Protein AF-A0A944MYH0-F1 (afdb_monomer_lite)

Sequence (54 aa):
MTVLLILIAAALSLICGYIVYGRWLATKLFALDPSFVVPSIEFRDDHDFVPTPV

Structure (mmCIF, N/CA/C/O backbone):
data_AF-A0A944MYH0-F1
#
_entry.id   AF-A0A944MYH0-F1
#
loop_
_atom_site.group_PDB
_atom_site.id
_atom_site.type_symbol
_atom_site.label_atom_id
_atom_site.label_alt_id
_atom_site.label_comp_id
_atom_site.label_asym_id
_atom_site.label_entity_id
_atom_site.label_seq_id
_atom_site.pdbx_PDB_ins_code
_atom_site.Cartn_x
_atom_site.Cartn_y
_atom_site.Cartn_z
_atom_site.occupancy
_atom_site.B_iso_or_equiv
_atom_site.auth_seq_id
_atom_site.auth_comp_id
_atom_site.auth_asym_id
_atom_site.auth_atom_id
_atom_site.pdbx_PDB_model_num
ATOM 1 N N . MET A 1 1 ? -21.731 -2.239 26.899 1.00 65.94 1 MET A N 1
ATOM 2 C CA . MET A 1 1 ? -22.484 -2.332 25.626 1.00 65.94 1 MET A CA 1
ATOM 3 C C . MET A 1 1 ? -22.108 -1.241 24.619 1.00 65.94 1 MET A C 1
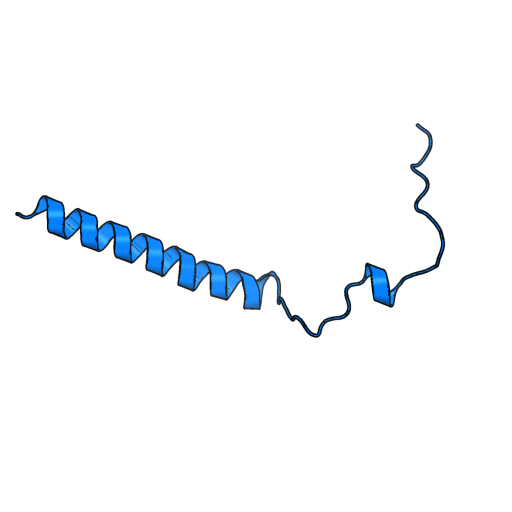ATOM 5 O O . MET A 1 1 ? -22.172 -1.495 23.430 1.00 65.94 1 MET A O 1
ATOM 9 N N . THR A 1 2 ? -21.655 -0.061 25.051 1.00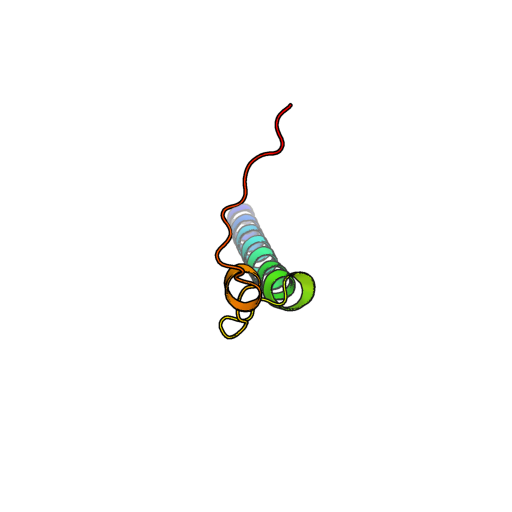 89.00 2 THR A N 1
ATOM 10 C CA . THR A 1 2 ? -21.244 1.049 24.165 1.00 89.00 2 THR A CA 1
ATOM 11 C C . THR A 1 2 ? -19.861 0.868 23.525 1.00 89.00 2 THR A C 1
ATOM 13 O O . THR A 1 2 ? -19.699 1.130 22.340 1.00 89.00 2 THR A O 1
ATOM 16 N N . VAL A 1 3 ? -18.873 0.354 24.269 1.00 95.62 3 VAL A N 1
ATOM 17 C CA . VAL A 1 3 ? -17.489 0.180 23.774 1.00 95.62 3 VAL A CA 1
ATOM 18 C C . VAL A 1 3 ? -17.401 -0.784 22.585 1.00 95.62 3 VAL A C 1
ATOM 20 O O . VAL A 1 3 ? -16.713 -0.492 21.614 1.00 95.62 3 VAL A O 1
ATOM 23 N N . LEU A 1 4 ? -18.131 -1.905 22.623 1.00 96.44 4 LEU A N 1
ATOM 24 C CA . LEU A 1 4 ? -18.126 -2.889 21.534 1.00 96.44 4 LEU A CA 1
ATOM 25 C C . LEU A 1 4 ? -18.645 -2.286 20.219 1.00 96.44 4 LEU A C 1
ATOM 27 O O . LEU A 1 4 ? -18.062 -2.520 19.167 1.00 96.44 4 LEU A O 1
ATOM 31 N N . LEU A 1 5 ? -19.700 -1.467 20.282 1.00 96.69 5 LEU A N 1
ATOM 32 C CA . LEU A 1 5 ? -20.245 -0.783 19.107 1.00 96.69 5 LEU A CA 1
ATOM 33 C C . LEU A 1 5 ? -19.245 0.216 18.516 1.00 96.69 5 LEU A C 1
ATOM 35 O O . LEU A 1 5 ? -19.079 0.265 17.300 1.00 96.69 5 LEU A O 1
ATOM 39 N N . ILE A 1 6 ? -18.545 0.968 19.370 1.00 96.94 6 ILE A N 1
ATOM 40 C CA . ILE A 1 6 ? -17.504 1.910 18.937 1.00 96.94 6 ILE A CA 1
ATOM 41 C C . ILE A 1 6 ? -16.349 1.160 18.263 1.00 96.94 6 ILE A C 1
ATOM 43 O O . ILE A 1 6 ? -15.883 1.589 17.211 1.00 96.94 6 ILE A O 1
ATOM 47 N N . LEU A 1 7 ? -15.919 0.022 18.818 1.00 97.56 7 LEU A N 1
ATOM 48 C CA . LEU A 1 7 ? -14.863 -0.804 18.223 1.00 97.56 7 LEU A CA 1
ATOM 49 C C . LEU A 1 7 ? -15.254 -1.335 16.844 1.00 97.56 7 LEU A C 1
ATOM 51 O O . LEU A 1 7 ? -14.457 -1.257 15.913 1.00 97.56 7 LEU A O 1
ATOM 55 N N . ILE A 1 8 ? -16.484 -1.832 16.697 1.00 98.00 8 ILE A N 1
ATOM 56 C CA . ILE A 1 8 ? -16.984 -2.320 15.407 1.00 98.00 8 ILE A CA 1
ATOM 57 C C . ILE A 1 8 ? -17.038 -1.171 14.394 1.00 98.00 8 ILE A C 1
ATOM 59 O O . ILE A 1 8 ? -16.548 -1.317 13.276 1.00 98.00 8 ILE A O 1
ATOM 63 N N . ALA A 1 9 ? -17.571 -0.012 14.785 1.00 97.75 9 ALA A N 1
ATOM 64 C CA . ALA A 1 9 ? -17.629 1.158 13.914 1.00 97.75 9 ALA A CA 1
ATOM 65 C C . ALA A 1 9 ? -16.229 1.635 13.490 1.00 97.75 9 ALA A C 1
ATOM 67 O O . ALA A 1 9 ? -16.010 1.936 12.315 1.00 97.75 9 ALA A O 1
ATOM 68 N N . ALA A 1 10 ? -15.265 1.659 14.414 1.00 97.81 10 ALA A N 1
ATOM 69 C CA . ALA A 1 10 ? -13.881 2.017 14.121 1.00 97.81 10 ALA A CA 1
ATOM 70 C C . ALA A 1 10 ? -13.223 1.018 13.156 1.00 97.81 10 ALA A C 1
ATOM 72 O O . ALA A 1 10 ? -12.619 1.433 12.167 1.00 97.81 10 ALA A O 1
ATOM 73 N N . ALA A 1 11 ? -13.391 -0.287 13.391 1.00 98.12 11 ALA A N 1
ATOM 74 C CA . ALA A 1 11 ? -12.859 -1.330 12.516 1.00 98.12 11 ALA A CA 1
ATOM 75 C C . ALA A 1 11 ? -13.420 -1.211 11.092 1.00 98.12 11 ALA A C 1
ATOM 77 O O . ALA A 1 11 ? -12.659 -1.194 10.125 1.00 98.12 11 ALA A O 1
ATOM 78 N N . LEU A 1 12 ? -14.739 -1.042 10.959 1.00 98.44 12 LEU A N 1
ATOM 79 C CA . LEU A 1 12 ? -15.386 -0.841 9.661 1.00 98.44 12 LEU A CA 1
ATOM 80 C C . LEU A 1 12 ? -14.910 0.441 8.973 1.00 98.44 12 LEU A C 1
ATOM 82 O O . LEU A 1 12 ? -14.668 0.432 7.770 1.00 98.44 12 LEU A O 1
ATOM 86 N N . SER A 1 13 ? -14.722 1.526 9.726 1.00 97.94 13 SER A N 1
ATOM 87 C CA . SER A 1 13 ? -14.238 2.798 9.178 1.00 97.94 13 SER A CA 1
ATOM 88 C C . SER A 1 13 ? -12.821 2.673 8.620 1.00 97.94 13 SER A C 1
ATOM 90 O O . SER A 1 13 ? -12.547 3.166 7.527 1.00 97.94 13 SER A O 1
ATOM 92 N N . LEU A 1 14 ? -11.932 1.968 9.328 1.00 98.00 14 LEU A N 1
ATOM 93 C CA . LEU A 1 14 ? -10.569 1.699 8.864 1.00 98.00 14 LEU A CA 1
ATOM 94 C C . LEU A 1 14 ? -10.555 0.805 7.621 1.00 98.00 14 LEU A C 1
ATOM 96 O O . LEU A 1 14 ? -9.823 1.093 6.677 1.00 98.00 14 LEU A O 1
ATOM 100 N N . ILE A 1 15 ? -11.393 -0.235 7.586 1.00 98.19 15 ILE A N 1
ATOM 101 C CA . ILE A 1 15 ? -11.526 -1.116 6.417 1.00 98.19 15 ILE A CA 1
ATOM 102 C C . ILE A 1 15 ? -12.036 -0.324 5.208 1.00 98.19 15 ILE A C 1
ATOM 104 O O . ILE A 1 15 ? -11.446 -0.398 4.130 1.00 98.19 15 ILE A O 1
ATOM 108 N N . CYS A 1 16 ? -13.087 0.480 5.382 1.00 98.12 16 CYS A N 1
ATOM 109 C CA . CYS A 1 16 ? -13.606 1.347 4.327 1.00 98.12 16 CYS A CA 1
ATOM 110 C C . CYS A 1 16 ? -12.541 2.330 3.836 1.00 98.12 16 CYS A C 1
ATOM 112 O O . CYS A 1 16 ? -12.343 2.452 2.629 1.00 98.12 16 CYS A O 1
ATOM 114 N N . GLY A 1 17 ? -11.819 2.984 4.750 1.00 97.62 17 GLY A N 1
ATOM 115 C CA . GLY A 1 17 ? -10.720 3.882 4.403 1.00 97.62 17 GLY A CA 1
ATOM 116 C C . GLY A 1 17 ? -9.639 3.178 3.585 1.00 97.62 17 GLY A C 1
ATOM 117 O O . GLY A 1 17 ? -9.257 3.673 2.527 1.00 97.62 17 GLY A O 1
ATOM 118 N N . TYR A 1 18 ? -9.209 1.991 4.017 1.00 96.81 18 TYR A N 1
ATOM 119 C CA . TYR A 1 18 ? -8.203 1.193 3.319 1.00 96.81 18 TYR A CA 1
ATOM 120 C C . TYR A 1 18 ? -8.649 0.797 1.906 1.00 96.81 18 TYR A C 1
ATOM 122 O O . TYR A 1 18 ? -7.902 0.998 0.950 1.00 96.81 18 TYR A O 1
ATOM 130 N N . ILE A 1 19 ? -9.876 0.292 1.748 1.00 97.56 19 ILE A N 1
ATOM 131 C CA . ILE A 1 19 ? -10.382 -0.156 0.442 1.00 97.56 19 ILE A CA 1
ATOM 132 C C . ILE A 1 19 ? -10.603 1.035 -0.495 1.00 97.56 19 ILE A C 1
ATOM 134 O O . ILE A 1 19 ? -10.180 0.996 -1.651 1.00 97.56 19 ILE A O 1
ATOM 138 N N . VAL A 1 20 ? -11.251 2.104 -0.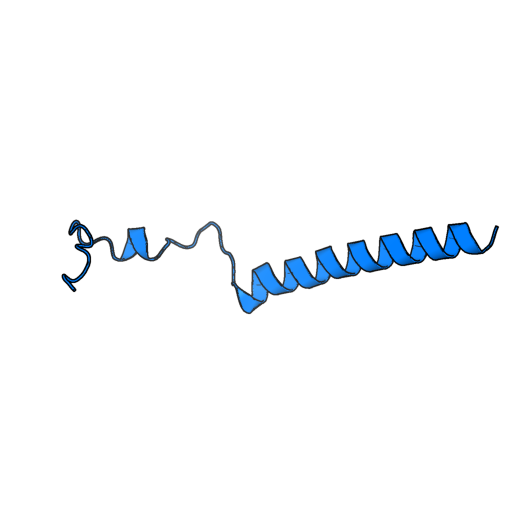022 1.00 97.69 20 VAL A N 1
ATOM 139 C CA . VAL A 1 20 ? -11.565 3.276 -0.853 1.00 97.69 20 VAL A CA 1
ATOM 140 C C . VAL A 1 20 ? -10.286 3.989 -1.273 1.00 97.69 20 VAL A C 1
ATOM 142 O O . VAL A 1 20 ? -10.091 4.246 -2.464 1.00 97.69 20 VAL A O 1
ATOM 145 N N . TYR A 1 21 ? -9.399 4.270 -0.318 1.00 96.12 21 TYR A N 1
ATOM 146 C CA . TYR A 1 21 ? -8.149 4.960 -0.609 1.00 96.12 21 TYR A CA 1
ATOM 147 C C . TYR A 1 21 ? -7.195 4.079 -1.415 1.00 96.12 21 TYR A C 1
ATOM 149 O O . TYR A 1 21 ? -6.616 4.552 -2.388 1.00 96.12 21 TYR A O 1
ATOM 157 N N . GLY A 1 22 ? -7.101 2.784 -1.099 1.00 96.12 22 GLY A N 1
ATOM 158 C CA . GLY A 1 22 ? -6.308 1.825 -1.868 1.00 96.12 22 GLY A CA 1
ATOM 159 C C . GLY A 1 22 ? -6.770 1.719 -3.321 1.00 96.12 22 GLY A C 1
ATOM 160 O O . GLY A 1 22 ? -5.949 1.755 -4.236 1.00 96.12 22 GLY A O 1
ATOM 161 N N . ARG A 1 23 ? -8.088 1.688 -3.562 1.00 95.50 23 ARG A N 1
ATOM 162 C CA . ARG A 1 23 ? -8.643 1.677 -4.923 1.00 95.50 23 ARG A CA 1
ATOM 163 C C . ARG A 1 23 ? -8.375 2.981 -5.669 1.00 95.50 23 ARG A C 1
ATOM 165 O O . ARG A 1 23 ? -8.056 2.952 -6.858 1.00 95.50 23 ARG A O 1
ATOM 172 N N . TRP A 1 24 ? -8.497 4.122 -4.992 1.00 96.25 24 TRP A N 1
ATOM 173 C CA . TRP A 1 24 ? -8.150 5.415 -5.582 1.00 96.25 24 TRP A CA 1
ATOM 174 C C . TRP A 1 24 ? -6.663 5.471 -5.947 1.00 96.25 24 TRP A C 1
ATOM 176 O O . TRP A 1 24 ? -6.327 5.821 -7.073 1.00 96.25 24 TRP A O 1
ATOM 186 N N . LEU A 1 25 ? -5.782 5.034 -5.048 1.00 95.88 25 LEU A N 1
ATOM 187 C CA . LEU A 1 25 ? -4.336 5.007 -5.255 1.00 95.88 25 LEU A CA 1
ATOM 188 C C . LEU A 1 25 ? -3.951 4.124 -6.451 1.00 95.88 25 LEU A C 1
ATOM 190 O O . LEU A 1 25 ? -3.221 4.567 -7.337 1.00 95.88 25 LEU A O 1
ATOM 194 N N . ALA A 1 26 ? -4.505 2.910 -6.508 1.00 94.81 26 ALA A N 1
ATOM 195 C CA . ALA A 1 26 ? -4.291 1.959 -7.594 1.00 94.81 26 ALA A CA 1
ATOM 196 C C . ALA A 1 26 ? -4.694 2.530 -8.961 1.00 94.81 26 ALA A C 1
ATOM 198 O O . ALA A 1 26 ? -3.973 2.359 -9.935 1.00 94.81 26 ALA A O 1
ATOM 199 N N . THR A 1 27 ? -5.830 3.227 -9.037 1.00 93.06 27 THR A N 1
ATOM 200 C CA . THR A 1 27 ? -6.403 3.674 -10.319 1.00 93.06 27 THR A CA 1
ATOM 201 C C . THR A 1 27 ? -5.975 5.076 -10.744 1.00 93.06 27 THR A C 1
ATOM 203 O O . THR A 1 27 ? -5.940 5.356 -11.938 1.00 93.06 27 THR A O 1
ATOM 206 N N . LYS A 1 28 ? -5.685 5.977 -9.798 1.00 92.00 28 LYS A N 1
ATOM 207 C CA . LYS A 1 28 ? -5.388 7.390 -10.085 1.00 92.00 28 LYS A CA 1
ATOM 208 C C . LYS A 1 28 ? -3.921 7.748 -9.944 1.00 92.00 28 LYS A C 1
ATOM 210 O O . LYS A 1 28 ? -3.435 8.495 -10.783 1.00 92.00 28 LYS A O 1
ATOM 215 N N . LEU A 1 29 ? -3.237 7.255 -8.912 1.00 92.50 29 LEU A N 1
ATOM 216 C CA . LEU A 1 29 ? -1.817 7.559 -8.735 1.00 92.50 29 LEU A CA 1
ATOM 217 C C . LEU A 1 29 ? -0.952 6.607 -9.554 1.00 92.50 29 LEU A C 1
ATOM 219 O O . LEU A 1 29 ? -0.122 7.050 -10.336 1.00 92.50 29 LEU A O 1
ATOM 223 N N . PHE A 1 30 ? -1.159 5.305 -9.367 1.00 90.31 30 PHE A N 1
ATOM 224 C CA . PHE A 1 30 ? -0.369 4.284 -10.049 1.00 90.31 30 PHE A CA 1
ATOM 225 C C . PHE A 1 30 ? -0.935 3.890 -11.409 1.00 90.31 30 PHE A C 1
ATOM 227 O O . PHE A 1 30 ? -0.219 3.260 -12.177 1.00 90.31 30 PHE A O 1
ATOM 234 N N . ALA A 1 31 ? -2.195 4.248 -11.691 1.00 90.31 31 ALA A N 1
ATOM 235 C CA . ALA A 1 31 ? -2.891 3.910 -12.932 1.00 90.31 31 ALA A CA 1
ATOM 236 C C . ALA A 1 31 ? -2.664 2.443 -13.349 1.00 90.31 31 ALA A C 1
ATOM 238 O O . ALA A 1 31 ? -2.348 2.153 -14.498 1.00 90.31 31 ALA A O 1
ATOM 239 N N . LEU A 1 32 ? -2.780 1.526 -12.380 1.00 89.62 32 LEU A N 1
ATOM 240 C CA . LEU A 1 32 ? -2.508 0.107 -12.571 1.00 89.62 32 LEU A CA 1
ATOM 241 C C . LEU A 1 32 ? -3.456 -0.458 -13.625 1.00 89.62 32 LEU A C 1
ATOM 243 O O . LEU A 1 32 ? -4.672 -0.497 -13.423 1.00 89.62 32 LEU A O 1
ATOM 247 N N . ASP A 1 33 ? -2.874 -0.929 -14.717 1.00 89.56 33 ASP A N 1
ATOM 248 C CA . ASP A 1 33 ? -3.578 -1.553 -15.821 1.00 89.56 33 ASP A CA 1
ATOM 249 C C . ASP A 1 33 ? -2.893 -2.891 -16.142 1.00 89.56 33 ASP A C 1
ATOM 251 O O . ASP A 1 33 ? -1.713 -2.903 -16.496 1.00 89.56 33 ASP A O 1
ATOM 255 N N . PRO A 1 34 ? -3.596 -4.032 -16.006 1.00 88.75 34 PRO A N 1
ATOM 256 C CA . PRO A 1 34 ? -3.026 -5.343 -16.307 1.00 88.75 34 PRO A CA 1
ATOM 257 C C . PRO A 1 34 ? -2.728 -5.545 -17.800 1.00 88.75 34 PRO A C 1
ATOM 259 O O . PRO A 1 34 ? -2.026 -6.491 -18.149 1.00 88.75 34 PRO A O 1
ATOM 262 N N . SER A 1 35 ? -3.269 -4.695 -18.675 1.00 91.81 35 SER A N 1
ATOM 263 C CA . SER A 1 35 ? -2.990 -4.703 -20.112 1.00 91.81 35 SER A CA 1
ATOM 264 C C . SER A 1 35 ?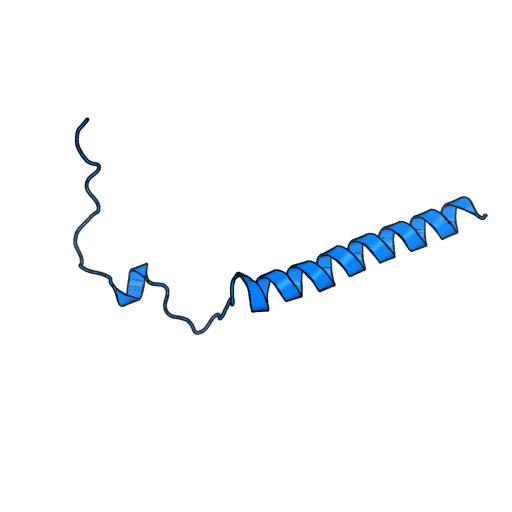 -1.815 -3.807 -20.510 1.00 91.81 35 SER A C 1
ATOM 266 O O . SER A 1 35 ? -1.353 -3.887 -21.648 1.00 91.81 35 SER A O 1
ATOM 268 N N . PHE A 1 36 ? -1.299 -2.990 -19.586 1.00 91.69 36 PHE A N 1
ATOM 269 C CA . PHE A 1 36 ? -0.140 -2.147 -19.847 1.00 91.69 36 PHE A CA 1
ATOM 270 C C . PHE A 1 36 ? 1.127 -3.001 -19.951 1.00 91.69 36 PHE A C 1
ATOM 272 O O . PHE A 1 36 ? 1.493 -3.722 -19.017 1.00 91.69 36 PHE A O 1
ATOM 279 N N . VAL A 1 37 ? 1.812 -2.916 -21.093 1.00 92.06 37 VAL A N 1
ATOM 280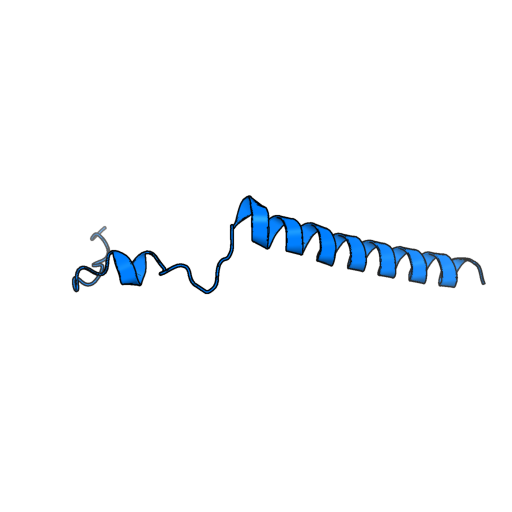 C CA . VAL A 1 37 ? 3.118 -3.555 -21.268 1.00 92.06 37 VAL A CA 1
ATOM 281 C C . VAL A 1 37 ? 4.114 -2.810 -20.391 1.00 92.06 37 VAL A C 1
ATOM 283 O O . VAL A 1 37 ? 4.298 -1.604 -20.514 1.00 92.06 37 VAL A O 1
ATOM 286 N N . VAL A 1 38 ? 4.742 -3.525 -19.460 1.00 89.62 38 VAL A N 1
ATOM 287 C CA . VAL A 1 38 ? 5.723 -2.901 -18.571 1.00 89.62 38 VAL A CA 1
ATOM 288 C C . VAL A 1 38 ? 6.929 -2.397 -19.380 1.00 89.62 38 VAL A C 1
ATOM 290 O O . VAL A 1 38 ? 7.347 -3.073 -20.325 1.00 89.62 38 VAL A O 1
ATOM 293 N N . PRO A 1 39 ? 7.552 -1.264 -18.998 1.00 89.88 39 PRO A N 1
ATOM 294 C CA . PRO A 1 39 ? 8.657 -0.674 -19.759 1.00 89.88 39 PRO A CA 1
ATOM 295 C C . PRO A 1 39 ? 9.844 -1.619 -19.967 1.00 89.88 39 PRO A C 1
ATOM 297 O O . PRO A 1 39 ? 10.535 -1.528 -20.972 1.00 89.88 39 PRO A O 1
ATOM 300 N N . SER A 1 40 ? 10.065 -2.559 -19.043 1.00 89.50 40 SER A N 1
ATOM 301 C CA . SER A 1 40 ? 11.121 -3.569 -19.164 1.00 89.50 40 SER A CA 1
ATOM 302 C C . SER A 1 40 ? 10.914 -4.543 -20.325 1.00 89.50 40 SER A C 1
ATOM 304 O O . SER A 1 40 ? 11.878 -5.156 -20.770 1.00 89.50 40 SER A O 1
ATOM 306 N N . ILE A 1 41 ? 9.675 -4.712 -20.798 1.00 91.38 41 ILE A N 1
ATOM 307 C CA . ILE A 1 41 ? 9.353 -5.521 -21.978 1.00 91.38 41 ILE A CA 1
ATOM 308 C C . ILE A 1 41 ? 9.339 -4.637 -23.225 1.00 91.38 41 ILE A C 1
ATOM 310 O O . ILE A 1 41 ? 9.928 -5.016 -24.231 1.00 91.38 41 ILE A O 1
ATOM 314 N N . GLU A 1 42 ? 8.691 -3.469 -23.167 1.00 94.00 42 GLU A N 1
ATOM 315 C CA . GLU A 1 42 ? 8.555 -2.577 -24.329 1.00 94.00 42 GLU A CA 1
ATOM 316 C C . GLU A 1 42 ? 9.897 -1.999 -24.799 1.00 94.00 42 GLU A C 1
ATOM 318 O O . GLU A 1 42 ? 10.152 -1.927 -25.998 1.00 94.00 42 GLU A O 1
ATOM 323 N N . PHE A 1 43 ? 10.781 -1.652 -23.862 1.00 92.06 43 PHE A N 1
ATOM 324 C CA . PHE A 1 43 ? 12.115 -1.113 -24.141 1.00 92.06 43 PHE A CA 1
ATOM 325 C C . PHE A 1 43 ? 13.218 -2.143 -23.902 1.00 92.06 43 PHE A C 1
ATOM 327 O O . PHE A 1 43 ? 14.346 -1.778 -23.573 1.00 92.06 43 PHE A O 1
ATOM 334 N N . ARG A 1 44 ? 12.899 -3.434 -24.030 1.00 91.25 44 ARG A N 1
ATOM 335 C CA . ARG A 1 44 ? 13.899 -4.493 -23.924 1.00 91.25 44 ARG A CA 1
ATOM 336 C C . ARG A 1 44 ? 14.930 -4.338 -25.046 1.00 91.25 44 ARG A C 1
ATOM 338 O O . ARG A 1 44 ? 14.583 -4.434 -26.220 1.00 91.25 44 ARG A O 1
ATOM 345 N N . ASP A 1 45 ? 16.186 -4.132 -24.670 1.00 91.94 45 ASP A N 1
ATOM 346 C CA . ASP A 1 45 ? 17.322 -3.902 -25.573 1.00 91.94 45 ASP A CA 1
ATOM 347 C C . ASP A 1 45 ? 18.286 -5.102 -25.669 1.00 91.94 45 ASP A C 1
ATOM 349 O O . ASP A 1 45 ? 19.289 -5.031 -26.375 1.00 91.94 45 ASP A O 1
ATOM 353 N N . ASP A 1 46 ? 17.976 -6.203 -24.968 1.00 90.12 46 ASP A N 1
ATOM 354 C CA . ASP A 1 46 ? 18.804 -7.414 -24.835 1.00 90.12 46 ASP A CA 1
ATOM 355 C C . ASP A 1 46 ? 20.244 -7.142 -24.351 1.00 90.12 46 ASP A C 1
ATOM 357 O O . ASP A 1 46 ? 21.148 -7.956 -24.560 1.00 90.12 46 ASP A O 1
ATOM 361 N N . HIS A 1 47 ? 20.455 -6.020 -23.658 1.00 86.25 47 HIS A N 1
ATOM 362 C CA . HIS A 1 47 ? 21.720 -5.675 -23.029 1.00 86.25 47 HIS A CA 1
ATOM 363 C C . HIS A 1 47 ? 21.585 -5.745 -21.503 1.00 86.25 47 HIS A C 1
ATOM 365 O O . HIS A 1 47 ? 20.831 -4.995 -20.884 1.00 86.25 47 HIS A O 1
ATOM 371 N N . ASP A 1 48 ? 22.357 -6.624 -20.863 1.00 84.44 48 ASP A N 1
ATOM 372 C CA . ASP A 1 48 ? 22.334 -6.745 -19.406 1.00 84.44 48 ASP A CA 1
ATOM 373 C C . ASP A 1 48 ? 22.832 -5.458 -18.732 1.00 84.44 48 ASP A C 1
ATOM 375 O O . ASP A 1 48 ? 23.842 -4.862 -19.117 1.00 84.44 48 ASP A O 1
ATOM 379 N N . PHE A 1 49 ? 22.132 -5.021 -17.684 1.00 81.31 49 PHE A N 1
ATOM 380 C CA . PHE A 1 49 ? 22.553 -3.859 -16.910 1.00 81.31 49 PHE A CA 1
ATOM 381 C C . PHE A 1 49 ? 23.833 -4.189 -16.129 1.00 81.31 49 PHE A C 1
ATOM 383 O O . PHE A 1 49 ? 23.800 -4.917 -15.134 1.00 81.31 49 PHE A O 1
ATOM 390 N N . VAL A 1 50 ? 24.969 -3.644 -16.570 1.00 83.12 50 VAL A N 1
ATOM 391 C CA . VAL A 1 50 ? 26.244 -3.767 -15.856 1.00 83.12 50 VAL A CA 1
ATOM 392 C C . VAL A 1 50 ? 26.315 -2.659 -14.803 1.00 83.12 50 VAL A C 1
ATOM 394 O O . VAL A 1 50 ? 26.204 -1.484 -15.162 1.00 83.12 50 VAL A O 1
ATOM 397 N N . PRO A 1 51 ? 26.502 -2.984 -13.511 1.00 84.62 51 PRO A N 1
ATOM 398 C CA . PRO A 1 51 ? 26.688 -1.967 -12.487 1.00 84.62 51 PRO A CA 1
ATOM 399 C C . PRO A 1 51 ? 27.890 -1.096 -12.848 1.00 84.62 51 PRO A C 1
ATOM 401 O O . PRO A 1 51 ? 28.958 -1.621 -13.169 1.00 84.62 51 PRO A O 1
ATOM 404 N N . THR A 1 52 ? 27.729 0.225 -12.782 1.00 80.00 52 THR A N 1
ATOM 405 C CA . THR A 1 52 ? 28.848 1.147 -12.978 1.00 80.00 52 THR A CA 1
ATOM 406 C C . THR A 1 52 ? 29.957 0.793 -11.981 1.00 80.00 52 THR A C 1
ATOM 408 O O . THR A 1 52 ? 29.670 0.734 -10.780 1.00 80.00 52 THR A O 1
ATOM 411 N N . PRO A 1 53 ? 31.197 0.532 -12.438 1.00 77.31 53 PRO A N 1
ATOM 412 C CA . PRO A 1 53 ? 32.302 0.312 -11.523 1.00 77.31 53 PRO A CA 1
ATOM 413 C C . PRO A 1 53 ? 32.498 1.563 -10.663 1.00 77.31 53 PRO A C 1
ATOM 415 O O . PRO A 1 53 ? 32.448 2.683 -11.176 1.00 77.31 53 PRO A O 1
ATOM 418 N N . VAL A 1 54 ? 32.659 1.341 -9.358 1.00 71.06 54 VAL A N 1
ATOM 419 C CA . VAL A 1 54 ? 32.960 2.378 -8.360 1.00 71.0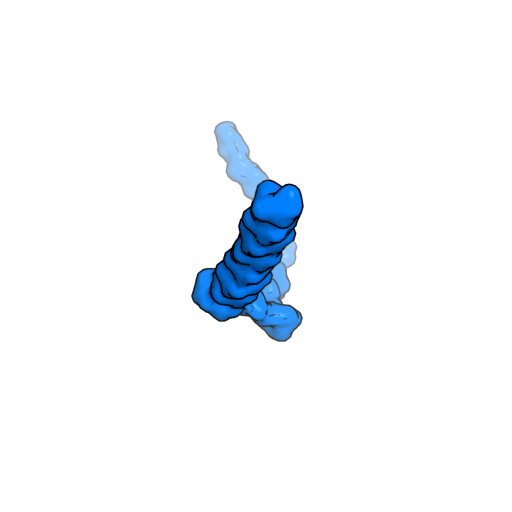6 54 VAL A CA 1
ATOM 420 C C . VAL A 1 54 ? 34.338 2.991 -8.564 1.00 71.06 54 VAL A C 1
ATOM 422 O O . VAL A 1 54 ? 35.258 2.252 -8.985 1.00 71.06 54 VAL A O 1
#

Radius of gyration: 21.73 Å; chains: 1; bounding box: 55×15×51 Å

Foldseek 3Di:
DVVVVVVVVVVVVVVCCCVVVVVCCCCPVVVDDPPDDDCCRVVVPVDDDDPDDD

Secondary structure (DSSP, 8-state):
-HHHHHHHHHHHHHHHHHHHHHHHIIIIIS---TTSPPHHHHT--S---PPPP-

pLDDT: mean 91.75, std 6.83, range [65.94, 98.44]